Protein 4GEI (pdb70)

InterPro domains:
  IPR011021 Arrestin-like, N-terminal [PF00339] (10-152)
  IPR011022 Arrestin-like, C-terminal domain [PF02752] (175-298)
  IPR011022 Arrestin-like, C-terminal domain [SM01017] (174-301)
  IPR014752 Arrestin-like, C-terminal domain superfamily [G3DSA:2.60.40.640] (1-149)
  IPR014752 Arrestin-like, C-terminal domain superfamily [G3DSA:2.60.40.640] (154-298)
  IPR014756 Immunoglobulin E-set [SSF81296] (3-161)
  IPR014756 Immunoglobulin E-set [SSF81296] (159-336)
  IPR050357 Arrestin domain-containing protein [PTHR11188] (6-382)

Radius of gyration: 18.56 Å; Cα contacts (8 Å, |Δi|>4): 412; chains: 1; bounding box: 61×42×33 Å

Nearest PDB structures (foldseek):
  4gei-assembly1_A  TM=1.007E+00  e=2.052E-26  Homo sapiens
  4gej-assembly9_I  TM=8.903E-01  e=3.544E-22  Homo sapiens
  4ll1-assembly1_A  TM=9.194E-01  e=1.571E-20  Homo sapiens
  4ll4-assembly1_A  TM=9.169E-01  e=1.313E-19  Homo sapiens
  4ll1-assembly1_C  TM=8.891E-01  e=5.560E-20  Homo sapiens

Secondary structure (DSSP, 8-state):
--SEEEEEESSTT-EEETT-EEEEEEEEE-SS-EEE-EEEEEEEEEEEEEEEETTEEEEEEEEEEEEEEEE--SSS--STT--EEE-TT--EEEEEEEEPPSB--STT--SSEEEEEEEEEEEEE-TTSPPEEEEEE-EEE-B-

Solvent-accessible surface area: 8680 Å² total; per-residue (Å²): 199,25,132,33,8,79,1,39,11,87,75,109,175,86,82,6,1,4,19,69,145,0,23,2,74,0,22,0,38,5,71,126,102,20,135,4,109,21,1,82,3,24,0,6,0,38,0,96,6,51,59,84,102,75,120,111,123,12,72,86,95,29,100,53,10,136,55,115,59,70,8,117,21,135,132,52,94,93,39,177,116,95,46,17,49,0,119,62,84,68,133,23,69,7,130,10,18,10,117,3,45,142,20,72,0,4,54,65,49,173,55,155,122,52,46,56,66,5,27,0,43,0,36,2,18,43,40,119,89,116,66,24,80,23,100,79,91,13,101,13,61,19,85,156

B-factor: mean 25.77, std 15.96, range [6.24, 100.0]

CATH classification: 2.60.40.640

Organism: Homo sapiens (NCBI:txid9606)

Structure (mmCIF, N/CA/C/O backbone):
data_4GEI
#
_entry.id   4GEI
#
_cell.length_a   98.250
_cell.length_b   76.280
_cell.length_c   31.030
_cell.angle_alpha   90.00
_cell.angle_beta   92.65
_cell.angle_gamma   90.00
#
_symmetry.space_group_name_H-M   'C 1 2 1'
#
loop_
_entity.id
_entity.type
_entity.pdbx_description
1 polymer 'Thioredoxin-interacting protein'
2 water water
#
loop_
_atom_site.group_PDB
_atom_site.id
_atom_site.type_symbol
_atom_site.label_atom_id
_atom_site.label_alt_id
_atom_site.label_comp_id
_atom_site.label_asym_id
_atom_site.label_entity_id
_atom_site.label_seq_id
_atom_site.pdbx_PDB_ins_code
_atom_site.Cartn_x
_atom_site.Cartn_y
_atom_site.Cartn_z
_atom_site.occupancy
_atom_site.B_iso_or_equiv
_atom_site.auth_seq_id
_atom_site.auth_comp_id
_atom_site.auth_asym_id
_atom_site.auth_atom_id
_atom_site.pdbx_PDB_model_num
ATOM 1 N N . LYS A 1 7 ? 21.773 48.807 8.011 1.00 39.51 6 LYS A N 1
ATOM 2 C CA . LYS A 1 7 ? 21.852 47.312 8.240 1.00 50.49 6 LYS A CA 1
ATOM 3 C C . LYS A 1 7 ? 20.487 46.621 8.404 1.00 43.17 6 LYS A C 1
ATOM 4 O O . LYS A 1 7 ? 19.698 47.014 9.256 1.00 35.13 6 LYS A O 1
ATOM 10 N N . ILE A 1 8 ? 20.235 45.562 7.626 1.00 35.91 7 ILE A N 1
ATOM 11 C CA . ILE A 1 8 ? 18.891 44.947 7.541 1.00 32.44 7 ILE A CA 1
ATOM 12 C C . ILE A 1 8 ? 18.448 44.136 8.766 1.00 25.15 7 ILE A C 1
ATOM 13 O O . ILE A 1 8 ? 19.258 43.902 9.651 1.00 31.07 7 ILE A O 1
ATOM 18 N N . LYS A 1 9 ? 17.198 43.661 8.787 1.00 24.42 8 LYS A N 1
ATOM 19 C CA . LYS A 1 9 ? 16.632 42.951 9.936 1.00 28.03 8 LYS A CA 1
ATOM 20 C C . LYS A 1 9 ? 17.363 41.665 10.304 1.00 29.45 8 LYS A C 1
ATOM 21 O O . LYS A 1 9 ? 17.661 41.413 11.463 1.00 30.53 8 LYS A O 1
ATOM 27 N N A SER A 1 10 ? 17.690 40.865 9.293 0.50 22.66 9 SER A N 1
ATOM 28 N N B SER A 1 10 ? 17.570 40.796 9.325 0.50 25.21 9 SER A N 1
ATOM 29 C CA A SER A 1 10 ? 18.423 39.627 9.540 0.50 20.23 9 SER A CA 1
ATOM 30 C CA B SER A 1 10 ? 18.481 39.691 9.545 0.50 23.01 9 SER A CA 1
ATOM 31 C C A SER A 1 10 ? 19.090 39.117 8.281 0.50 18.61 9 SER A C 1
ATOM 32 C C B SER A 1 10 ? 19.176 39.302 8.263 0.50 20.29 9 SER A C 1
ATOM 33 O O A SER A 1 10 ? 18.457 39.055 7.232 0.50 16.94 9 SER A O 1
ATOM 34 O O B SER A 1 10 ? 18.674 39.541 7.180 0.50 19.36 9 SER A O 1
ATOM 39 N N . PHE A 1 11 ? 20.369 38.742 8.413 1.00 20.84 10 PHE A N 1
ATOM 40 C CA . PHE A 1 11 ? 21.184 38.326 7.253 1.00 20.32 10 PHE A CA 1
ATOM 41 C C . PHE A 1 11 ? 22.139 37.277 7.831 1.00 17.30 10 PHE A C 1
ATOM 42 O O . PHE A 1 11 ? 23.034 37.633 8.601 1.00 20.96 10 PHE A O 1
ATOM 50 N N . GLU A 1 12 ? 21.894 36.015 7.487 1.00 17.14 11 GLU A N 1
ATOM 51 C CA A GLU A 1 12 ? 22.610 34.906 8.101 0.50 19.40 11 GLU A CA 1
ATOM 52 C CA B GLU A 1 12 ? 22.593 34.885 8.117 0.50 19.52 11 GLU A CA 1
ATOM 53 C C . GLU A 1 12 ? 22.937 33.763 7.134 1.00 17.28 11 GLU A C 1
ATOM 54 O O . GLU A 1 12 ? 22.119 33.393 6.259 1.00 17.36 11 GLU A O 1
ATOM 65 N N . VAL A 1 13 ? 24.156 33.203 7.318 1.00 16.49 12 VAL A N 1
ATOM 66 C CA . VAL A 1 13 ? 24.503 31.928 6.694 1.00 15.73 12 VAL A CA 1
ATOM 67 C C . VAL A 1 13 ? 23.983 30.810 7.581 1.00 16.49 12 VAL A C 1
ATOM 68 O O . VAL A 1 13 ? 24.276 30.805 8.799 1.00 20.47 12 VAL A O 1
ATOM 72 N N . VAL A 1 14 ? 23.217 29.909 6.989 1.00 16.19 13 VAL A N 1
ATOM 73 C CA . VAL A 1 14 ? 22.657 28.806 7.745 1.00 18.23 13 VAL A CA 1
ATOM 74 C C . VAL A 1 14 ? 22.996 27.500 7.036 1.00 21.23 13 VAL A C 1
ATOM 75 O O . VAL A 1 14 ? 22.510 27.246 5.930 1.00 19.02 13 VAL A O 1
ATOM 79 N N . PHE A 1 15 ? 23.867 26.674 7.646 1.00 17.52 14 PHE A N 1
ATOM 80 C CA . PHE A 1 15 ? 24.200 25.381 7.010 1.00 17.57 14 PHE A CA 1
ATOM 81 C C . PHE A 1 15 ? 23.082 24.340 7.137 1.00 17.04 14 PHE A C 1
ATOM 82 O O . PHE A 1 15 ? 22.375 24.358 8.184 1.00 21.91 14 PHE A O 1
ATOM 90 N N . ASN A 1 16 ? 22.916 23.483 6.144 1.00 19.20 15 ASN A N 1
ATOM 91 C CA . ASN A 1 16 ? 21.804 22.476 6.188 1.00 19.84 15 ASN A CA 1
ATOM 92 C C . ASN A 1 16 ? 21.965 21.551 7.397 1.00 26.56 15 ASN A C 1
ATOM 93 O O . ASN A 1 16 ? 20.955 21.099 7.969 1.00 30.60 15 ASN A O 1
ATOM 98 N N . ASP A 1 17 ? 23.214 21.262 7.768 1.00 24.44 16 ASP A N 1
ATOM 99 C CA . ASP A 1 17 ? 23.537 20.532 9.001 1.00 27.12 16 ASP A CA 1
ATOM 100 C C . ASP A 1 17 ? 24.524 21.314 9.840 1.00 29.08 16 ASP A C 1
ATOM 101 O O . ASP A 1 17 ? 25.734 21.247 9.618 1.00 31.85 16 ASP A O 1
ATOM 106 N N . PRO A 1 18 ? 24.027 22.047 10.837 1.00 32.33 17 PRO A N 1
ATOM 107 C CA . PRO A 1 18 ? 24.834 23.045 11.551 1.00 32.11 17 PRO A CA 1
ATOM 108 C C . PRO A 1 18 ? 26.070 22.576 12.341 1.00 33.09 17 PRO A C 1
ATOM 109 O O . PRO A 1 18 ? 26.979 23.382 12.546 1.00 46.22 17 PRO A O 1
ATOM 113 N N . GLU A 1 19 ? 26.125 21.331 12.803 1.00 33.17 18 GLU A N 1
ATOM 114 C CA A GLU A 1 19 ? 27.259 20.857 13.617 0.50 35.76 18 GLU A CA 1
ATOM 115 C CA B GLU A 1 19 ? 27.304 20.919 13.579 0.50 34.98 18 GLU A CA 1
ATOM 116 C C . GLU A 1 19 ? 28.133 19.848 12.857 1.00 37.26 18 GLU A C 1
ATOM 117 O O . GLU A 1 19 ? 28.733 18.957 13.466 1.00 46.95 18 GLU A O 1
ATOM 128 N N . LYS A 1 20 ? 28.186 19.974 11.538 1.00 26.41 19 LYS A N 1
ATOM 129 C CA A LYS A 1 20 ? 28.851 18.987 10.685 0.50 23.99 19 LYS A CA 1
ATOM 130 C CA B LYS A 1 20 ? 28.855 18.973 10.710 0.50 24.41 19 LYS A CA 1
ATOM 131 C C . LYS A 1 20 ? 30.351 19.295 10.654 1.00 19.37 19 LYS A C 1
ATOM 132 O O . LYS A 1 20 ? 30.767 20.455 10.752 1.00 21.77 19 LYS A O 1
ATOM 143 N N . VAL A 1 21 ? 31.162 18.250 10.527 1.00 17.59 20 VAL A N 1
ATOM 144 C CA . VAL A 1 21 ? 32.587 18.431 10.136 1.00 14.53 20 VAL A CA 1
ATOM 145 C C . VAL A 1 21 ? 32.695 17.828 8.724 1.00 17.29 20 VAL A C 1
ATOM 146 O O . VAL A 1 21 ? 32.351 16.665 8.488 1.00 19.91 20 VAL A O 1
ATOM 150 N N . TYR A 1 22 ? 33.081 18.677 7.758 1.00 13.47 21 TYR A N 1
ATOM 151 C CA . TYR A 1 22 ? 33.065 18.270 6.324 1.00 12.75 21 TYR A CA 1
ATOM 152 C C . TYR A 1 22 ? 34.442 17.793 5.892 1.00 12.45 21 TYR A C 1
ATOM 153 O O . TYR A 1 22 ? 35.461 18.376 6.260 1.00 13.85 21 TYR A O 1
ATOM 162 N N . GLY A 1 23 ? 34.490 16.674 5.182 1.00 13.20 22 GLY A N 1
ATOM 163 C CA . GLY A 1 23 ? 35.791 16.188 4.749 1.00 13.13 22 GLY A CA 1
ATOM 164 C C . GLY A 1 23 ? 36.177 16.574 3.346 1.00 13.32 22 GLY A C 1
ATOM 165 O O . GLY A 1 23 ? 35.381 17.093 2.550 1.00 13.15 22 GLY A O 1
ATOM 166 N N . SER A 1 24 ? 37.440 16.295 3.054 1.00 11.80 23 SER A N 1
ATOM 167 C CA . SER A 1 24 ? 37.902 16.486 1.681 1.00 12.51 23 SER A CA 1
ATOM 168 C C . SER A 1 24 ? 36.922 15.918 0.690 1.00 12.18 23 SER A C 1
ATOM 169 O O . SER A 1 24 ? 36.434 14.778 0.853 1.00 13.98 23 SER A O 1
ATOM 172 N N . GLY A 1 25 ? 36.703 16.686 -0.366 1.00 12.14 24 GLY A N 1
ATOM 173 C CA . GLY A 1 25 ? 35.792 16.239 -1.439 1.00 13.36 24 GLY A CA 1
ATOM 174 C C . GLY A 1 25 ? 34.303 16.386 -1.193 1.00 14.26 24 GLY A C 1
ATOM 175 O O . GLY A 1 25 ? 33.513 16.175 -2.136 1.00 18.99 24 GLY A O 1
ATOM 176 N N . GLU A 1 26 ? 33.899 16.680 0.039 1.00 12.79 25 GLU A N 1
ATOM 177 C CA . GLU A 1 26 ? 32.475 16.723 0.377 1.00 11.43 25 GLU A CA 1
ATOM 178 C C . GLU A 1 26 ? 31.799 18.037 0.086 1.00 12.86 25 GLU A C 1
ATOM 179 O O . GLU A 1 26 ? 32.396 19.108 0.044 1.00 13.72 25 GLU A O 1
ATOM 185 N N . ARG A 1 27 ? 30.483 17.935 -0.128 1.00 13.06 26 ARG A N 1
ATOM 186 C CA A ARG A 1 27 ? 29.631 19.095 -0.404 0.50 13.15 26 ARG A CA 1
ATOM 187 C CA B ARG A 1 27 ? 29.674 19.116 -0.411 0.50 13.46 26 ARG A CA 1
ATOM 188 C C . ARG A 1 27 ? 29.291 19.812 0.889 1.00 13.87 26 ARG A C 1
ATOM 189 O O . ARG A 1 27 ? 28.853 19.186 1.874 1.00 15.12 26 ARG A O 1
ATOM 204 N N . VAL A 1 28 ? 29.461 21.145 0.882 1.00 11.93 27 VAL A N 1
ATOM 205 C CA . VAL A 1 28 ? 29.011 22.029 1.960 1.00 12.89 27 VAL A CA 1
ATOM 206 C C . VAL A 1 28 ? 27.846 22.835 1.413 1.00 13.82 27 VAL A C 1
ATOM 207 O O . VAL A 1 28 ? 28.019 23.573 0.436 1.00 13.73 27 VAL A O 1
ATOM 211 N N . ALA A 1 29 ? 26.665 22.688 2.029 1.00 14.20 28 ALA A N 1
ATOM 212 C CA . ALA A 1 29 ? 25.455 23.310 1.475 1.00 14.94 28 ALA A CA 1
ATOM 213 C C . ALA A 1 29 ? 24.666 23.976 2.582 1.00 12.77 28 ALA A C 1
ATOM 214 O O . ALA A 1 29 ? 24.703 23.608 3.752 1.00 14.82 28 ALA A O 1
ATOM 216 N N . GLY A 1 30 ? 23.948 25.030 2.176 1.00 13.32 29 GLY A N 1
ATOM 217 C CA . GLY A 1 30 ? 23.126 25.740 3.151 1.00 17.78 29 GLY A CA 1
ATOM 218 C C . GLY A 1 30 ? 22.328 26.811 2.439 1.00 17.43 29 GLY A C 1
ATOM 219 O O . GLY A 1 30 ? 22.096 26.740 1.253 1.00 16.77 29 GLY A O 1
ATOM 220 N N . ARG A 1 31 ? 21.891 27.777 3.231 1.00 16.98 30 ARG A N 1
ATOM 221 C CA . ARG A 1 31 ? 21.095 28.912 2.717 1.00 16.20 30 ARG A CA 1
ATOM 222 C C . ARG A 1 31 ? 21.655 30.185 3.271 1.00 15.09 30 ARG A C 1
ATOM 223 O O . ARG A 1 31 ? 22.148 30.242 4.423 1.00 16.73 30 ARG A O 1
ATOM 231 N N . VAL A 1 32 ? 21.583 31.254 2.475 1.00 15.30 31 VAL A N 1
ATOM 232 C CA . VAL A 1 32 ? 21.732 32.589 3.047 1.00 15.35 31 VAL A CA 1
ATOM 233 C C . VAL A 1 32 ? 20.306 33.140 3.201 1.00 16.42 31 VAL A C 1
ATOM 234 O O . VAL A 1 32 ? 19.561 33.156 2.242 1.00 18.56 31 VAL A O 1
ATOM 238 N N . ILE A 1 33 ? 19.949 33.468 4.445 1.00 16.59 32 ILE A N 1
ATOM 239 C CA . ILE A 1 33 ? 18.553 33.825 4.783 1.00 18.21 32 ILE A CA 1
ATOM 240 C C . ILE A 1 33 ? 18.504 35.319 5.085 1.00 16.25 32 ILE A C 1
ATOM 241 O O . ILE A 1 33 ? 19.287 35.874 5.878 1.00 18.78 32 ILE A O 1
ATOM 246 N N . VAL A 1 34 ? 17.570 35.986 4.411 1.00 21.12 33 VAL A N 1
ATOM 247 C CA . VAL A 1 34 ? 17.505 37.452 4.512 1.00 19.41 33 VAL A CA 1
ATOM 248 C C . VAL A 1 34 ? 16.076 37.842 4.909 1.00 19.95 33 VAL A C 1
ATOM 249 O O . VAL A 1 34 ? 15.113 37.306 4.373 1.00 21.85 33 VAL A O 1
ATOM 253 N N . GLU A 1 35 ? 15.990 38.739 5.877 1.00 21.09 34 GLU A N 1
ATOM 254 C CA A GLU A 1 35 ? 14.701 39.309 6.309 0.50 21.58 34 GLU A CA 1
ATOM 255 C CA B GLU A 1 35 ? 14.691 39.314 6.247 0.50 22.15 34 GLU A CA 1
ATOM 256 C C . GLU A 1 35 ? 14.853 40.813 6.406 1.00 19.60 34 GLU A C 1
ATOM 257 O O . GLU A 1 35 ? 15.880 41.291 6.813 1.00 20.94 34 GLU A O 1
ATOM 268 N N . VAL A 1 36 ? 13.800 41.548 6.053 1.00 19.55 35 VAL A N 1
ATOM 269 C CA . VAL A 1 36 ? 13.867 43.013 6.102 1.00 17.85 35 VAL A CA 1
ATOM 270 C C . VAL A 1 36 ? 12.680 43.536 6.907 1.00 19.57 35 VAL A C 1
ATOM 271 O O . VAL A 1 36 ? 11.665 42.875 7.025 1.00 22.57 35 VAL A O 1
ATOM 275 N N . SER A 1 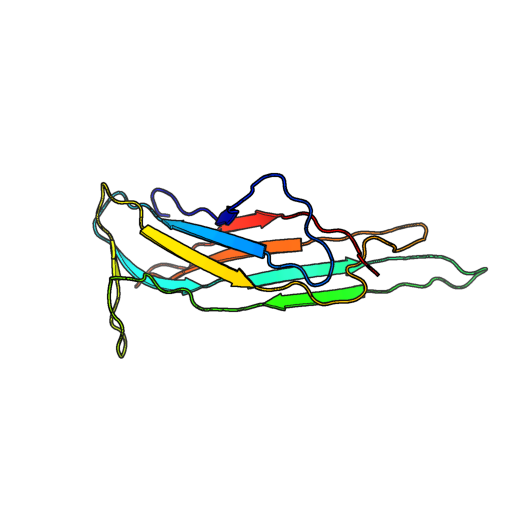37 ? 12.844 44.739 7.423 1.00 22.92 36 SER A N 1
ATOM 276 C CA . SER A 1 37 ? 11.759 45.387 8.161 1.00 25.18 36 SER A CA 1
ATOM 277 C C . SER A 1 37 ? 11.029 46.476 7.366 1.00 27.59 36 SER A C 1
ATOM 278 O O . SER A 1 37 ? 10.030 46.992 7.855 1.00 27.91 36 SER A O 1
ATOM 281 N N . GLU A 1 38 ? 11.516 46.804 6.167 1.00 22.56 37 GLU A N 1
ATOM 282 C CA . GLU A 1 38 ? 10.846 47.746 5.274 1.00 22.35 37 GLU A CA 1
ATOM 283 C C . GLU A 1 38 ? 11.105 47.232 3.891 1.00 25.20 37 GLU A C 1
ATOM 284 O O . GLU A 1 38 ? 12.024 46.437 3.685 1.00 23.52 37 GLU A O 1
ATOM 290 N N . VAL A 1 39 ? 10.304 47.667 2.936 1.00 21.71 38 VAL A N 1
ATOM 291 C CA . VAL A 1 39 ? 10.479 47.297 1.529 1.00 20.67 38 VAL A CA 1
ATOM 292 C C . VAL A 1 39 ? 11.847 47.743 1.011 1.00 22.06 38 VAL A C 1
ATOM 293 O O . VAL A 1 39 ? 12.232 48.893 1.177 1.00 22.34 38 VAL A O 1
ATOM 297 N N . THR A 1 40 ? 12.603 46.813 0.412 1.00 20.14 39 THR A N 1
ATOM 298 C CA . THR A 1 40 ? 13.997 47.042 0.117 1.00 21.59 39 THR A CA 1
ATOM 299 C C . THR A 1 40 ? 14.318 46.360 -1.188 1.00 20.62 39 THR A C 1
ATOM 300 O O . THR A 1 40 ? 13.939 45.184 -1.373 1.00 22.21 39 THR A O 1
ATOM 304 N N . ARG A 1 41 ? 15.012 47.053 -2.090 1.00 19.25 40 ARG A N 1
ATOM 305 C CA . ARG A 1 41 ? 15.476 46.447 -3.338 1.00 19.30 40 ARG A CA 1
ATOM 306 C C . ARG A 1 41 ? 16.876 45.879 -3.068 1.00 18.36 40 ARG A C 1
ATOM 307 O O . ARG A 1 41 ? 17.685 46.513 -2.405 1.00 19.23 40 ARG A O 1
ATOM 315 N N . VAL A 1 42 ? 17.154 44.707 -3.642 1.00 15.66 41 VAL A N 1
ATOM 316 C CA . VAL A 1 42 ? 18.454 44.060 -3.443 1.00 16.16 41 VAL A CA 1
ATOM 317 C C . VAL A 1 42 ? 19.123 43.861 -4.790 1.00 18.04 41 VAL A C 1
ATOM 318 O O . VAL A 1 42 ? 18.546 43.247 -5.672 1.00 18.20 41 VAL A O 1
ATOM 322 N N . LYS A 1 43 ? 20.349 44.368 -4.921 1.00 16.80 42 LYS A N 1
ATOM 323 C CA . LYS A 1 43 ? 21.078 44.185 -6.156 1.00 16.64 42 LYS A CA 1
ATOM 324 C C . LYS A 1 43 ? 21.636 42.767 -6.310 1.00 17.46 42 LYS A C 1
ATOM 325 O O . LYS A 1 43 ? 21.594 42.171 -7.402 1.00 19.35 42 LYS A O 1
ATOM 331 N N . ALA A 1 44 ? 22.187 42.243 -5.217 1.00 17.97 43 ALA A N 1
ATOM 332 C CA . ALA A 1 44 ? 22.775 40.889 -5.296 1.00 18.15 43 ALA A CA 1
ATOM 333 C C . ALA A 1 44 ? 22.970 40.368 -3.891 1.00 15.16 43 ALA A C 1
ATOM 334 O O . ALA A 1 44 ? 23.210 41.121 -2.961 1.00 16.27 43 ALA A O 1
ATOM 336 N N . VAL A 1 45 ? 22.962 39.022 -3.803 1.00 15.39 44 VAL A N 1
ATOM 337 C CA . VAL A 1 45 ? 23.574 38.336 -2.651 1.00 14.72 44 VAL A CA 1
ATOM 338 C C . VAL A 1 45 ? 24.713 37.502 -3.209 1.00 16.86 44 VAL A C 1
ATOM 339 O O . VAL A 1 45 ? 24.505 36.672 -4.112 1.00 16.44 44 VAL A O 1
ATOM 343 N N . ARG A 1 46 ? 25.901 37.736 -2.669 1.00 16.16 45 ARG A N 1
ATOM 344 C CA . ARG A 1 46 ? 27.098 37.002 -3.124 1.00 16.23 45 ARG A CA 1
ATOM 345 C C . ARG A 1 46 ? 27.667 36.169 -1.969 1.00 16.21 45 ARG A C 1
ATOM 346 O O . ARG A 1 46 ? 27.386 36.436 -0.818 1.00 15.51 45 ARG A O 1
ATOM 354 N N A ILE A 1 47 ? 28.520 35.207 -2.333 0.50 14.23 46 ILE A N 1
ATOM 355 N N B ILE A 1 47 ? 28.405 35.113 -2.286 0.50 15.27 46 ILE A N 1
ATOM 356 C CA A ILE A 1 47 ? 29.144 34.255 -1.392 0.50 14.22 46 ILE A CA 1
ATOM 357 C CA B ILE A 1 47 ? 29.196 34.442 -1.253 0.50 14.69 46 ILE A CA 1
ATOM 358 C C A ILE A 1 47 ? 30.638 34.177 -1.663 0.50 13.38 46 ILE A C 1
ATOM 359 C C B ILE A 1 47 ? 30.643 34.280 -1.639 0.50 13.62 46 ILE A C 1
ATOM 360 O O A ILE A 1 47 ? 31.062 34.159 -2.829 0.50 14.62 46 ILE A O 1
ATOM 361 O O B ILE A 1 47 ? 31.03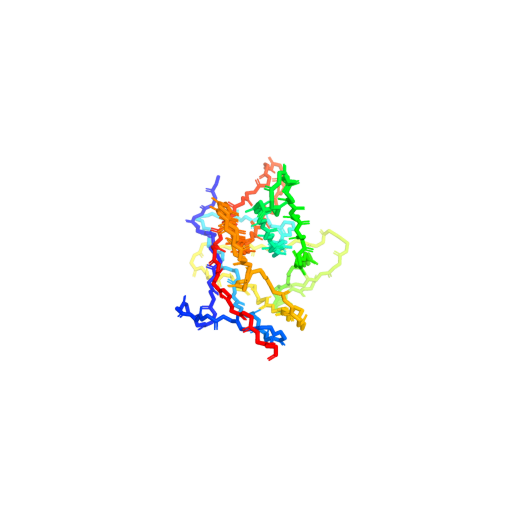3 34.284 -2.822 0.50 14.58 46 ILE A O 1
ATOM 370 N N . LEU A 1 48 ? 31.433 34.149 -0.588 1.00 12.76 47 LEU A N 1
ATOM 371 C CA . LEU A 1 48 ? 32.847 33.776 -0.639 1.00 11.78 47 LEU A CA 1
ATOM 372 C C . LEU A 1 48 ? 32.998 32.688 0.394 1.00 11.78 47 LEU A C 1
ATOM 373 O O . LEU A 1 48 ? 32.786 32.915 1.606 1.00 13.18 47 LEU A O 1
ATOM 378 N N . ALA A 1 49 ? 33.425 31.509 -0.022 1.00 11.25 48 ALA A N 1
ATOM 379 C CA . ALA A 1 49 ? 33.861 30.479 0.930 1.00 9.91 48 ALA A CA 1
ATOM 380 C C . ALA A 1 49 ? 35.343 30.351 0.837 1.00 11.53 48 ALA A C 1
ATOM 381 O O . ALA A 1 49 ? 35.903 30.218 -0.255 1.00 11.92 48 ALA A O 1
ATOM 383 N N . SER A 1 50 ? 36.027 30.428 1.963 1.00 9.88 49 SER A N 1
ATOM 384 C CA . SER A 1 50 ? 37.460 30.498 2.000 1.00 10.00 49 SER A CA 1
ATOM 385 C C . SER A 1 50 ? 38.013 29.478 2.971 1.00 10.00 49 SER A C 1
ATOM 386 O O . SER A 1 50 ? 37.455 29.312 4.055 1.00 11.41 49 SER A O 1
ATOM 389 N N . GLY A 1 51 ? 39.117 28.828 2.645 1.00 9.66 50 GLY A N 1
ATOM 390 C CA . GLY A 1 51 ? 39.832 27.953 3.565 1.00 9.37 50 GLY A CA 1
ATOM 391 C C . GLY A 1 51 ? 41.289 28.147 3.458 1.00 10.72 50 GLY A C 1
ATOM 392 O O . GLY A 1 51 ? 41.871 27.972 2.352 1.00 10.39 50 GLY A O 1
ATOM 393 N N . VAL A 1 52 ? 41.921 28.551 4.544 1.00 9.29 51 VAL A N 1
ATOM 394 C CA . VAL A 1 52 ? 43.353 28.787 4.608 1.00 9.05 51 VAL A CA 1
ATOM 395 C C . VAL A 1 52 ? 43.954 28.065 5.714 1.00 11.03 51 VAL A C 1
ATOM 396 O O . VAL A 1 52 ? 43.430 28.106 6.842 1.00 12.28 51 VAL A O 1
ATOM 400 N N . ALA A 1 53 ? 45.060 27.420 5.485 1.00 10.13 52 ALA A N 1
ATOM 401 C CA . ALA A 1 53 ? 45.814 26.669 6.498 1.00 10.98 52 ALA A CA 1
ATOM 402 C C . ALA A 1 53 ? 47.216 27.147 6.575 1.00 10.83 52 ALA A C 1
ATOM 403 O O . ALA A 1 53 ? 47.872 27.398 5.547 1.00 11.15 52 ALA A O 1
ATOM 405 N N . LYS A 1 54 ? 47.782 27.249 7.766 1.00 11.53 53 LYS A N 1
ATOM 406 C CA . LYS A 1 54 ? 49.186 27.602 7.927 1.00 11.92 53 LYS A CA 1
ATOM 407 C C . LYS A 1 54 ? 49.847 26.675 8.886 1.00 14.10 53 LYS A C 1
ATOM 408 O O . LYS A 1 54 ? 49.219 26.194 9.841 1.00 14.61 53 LYS A O 1
ATOM 4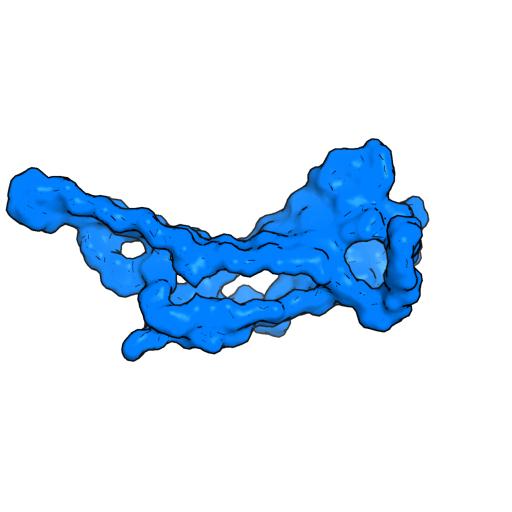14 N N . VAL A 1 55 ? 51.126 26.449 8.724 1.00 11.41 54 VAL A N 1
ATOM 415 C CA . VAL A 1 55 ? 51.880 25.666 9.667 1.00 11.01 54 VAL A CA 1
ATOM 416 C C . VAL A 1 55 ? 53.305 26.210 9.698 1.00 12.35 54 VAL A C 1
ATOM 417 O O . VAL A 1 55 ? 53.848 26.700 8.726 1.00 12.17 54 VAL A O 1
ATOM 421 N N . LEU A 1 56 ? 53.933 26.124 10.890 1.00 14.04 55 LEU A N 1
ATOM 422 C CA A LEU A 1 56 ? 55.350 26.447 11.034 0.50 13.18 55 LEU A CA 1
ATOM 423 C CA B LEU A 1 56 ? 55.350 26.497 11.118 0.50 14.10 55 LEU A CA 1
ATOM 424 C C . LEU A 1 56 ? 55.974 25.301 11.826 1.00 15.28 55 LEU A C 1
ATOM 425 O O . LEU A 1 56 ? 55.395 24.786 12.824 1.00 15.61 55 LEU A O 1
ATOM 434 N N . TRP A 1 57 ? 57.135 24.839 11.369 1.00 16.38 56 TRP A N 1
ATOM 435 C CA . TRP A 1 57 ? 57.823 23.787 12.073 1.00 16.22 56 TRP A CA 1
ATOM 436 C C . TRP A 1 57 ? 59.319 23.967 11.940 1.00 18.26 56 TRP A C 1
ATOM 437 O O . TRP A 1 57 ? 59.812 24.688 11.080 1.00 15.97 56 TRP A O 1
ATOM 448 N N A MET A 1 58 ? 60.055 23.322 12.837 0.70 18.66 57 MET A N 1
ATOM 449 N N B MET A 1 58 ? 60.062 23.308 12.824 0.30 19.01 57 MET A N 1
ATOM 450 C CA A MET A 1 58 ? 61.518 23.310 12.750 0.70 18.81 57 MET A CA 1
ATOM 451 C CA B MET A 1 58 ? 61.524 23.357 12.781 0.30 19.83 57 MET A CA 1
ATOM 452 C C A MET A 1 58 ? 62.000 21.970 12.213 0.70 22.47 57 MET A C 1
ATOM 453 C C B MET A 1 58 ? 62.095 22.007 12.338 0.30 20.94 57 MET A C 1
ATOM 454 O O A MET A 1 58 ? 61.448 20.907 12.527 0.70 23.10 57 MET A O 1
ATOM 455 O O B MET A 1 58 ? 61.691 20.961 12.858 0.30 19.40 57 MET A O 1
ATOM 464 N N . GLN A 1 59 ? 63.032 22.026 11.390 1.00 21.19 58 GLN A N 1
ATOM 465 C CA . GLN A 1 59 ? 63.805 20.836 11.044 1.00 27.22 58 GLN A CA 1
ATOM 466 C C . GLN A 1 59 ? 65.245 21.119 11.349 1.00 28.71 58 GLN A C 1
ATOM 467 O O . GLN A 1 59 ? 65.937 21.788 10.575 1.00 28.13 58 GLN A O 1
ATOM 473 N N . GLY A 1 60 ? 65.695 20.600 12.488 1.00 34.13 59 GLY A N 1
ATOM 474 C CA . GLY A 1 60 ? 66.988 21.000 13.014 1.00 33.80 59 GLY A CA 1
ATOM 475 C C . GLY A 1 60 ? 66.987 22.498 13.170 1.00 31.72 59 GLY A C 1
ATOM 476 O O . GLY A 1 60 ? 66.092 23.076 13.788 1.00 32.94 59 GLY A O 1
ATOM 477 N N . SER A 1 61 ? 67.971 23.143 12.551 1.00 27.59 60 SER A N 1
ATOM 478 C CA . SER A 1 61 ? 68.111 24.596 12.662 1.00 27.45 60 SER A CA 1
ATOM 479 C C . SER A 1 61 ? 67.201 25.361 11.668 1.00 19.89 60 SER A C 1
ATOM 480 O O . SER A 1 61 ? 67.115 26.585 11.749 1.00 22.44 60 SER A O 1
ATOM 483 N N . GLN A 1 62 ? 66.536 24.622 10.768 1.00 21.38 61 GLN A N 1
ATOM 484 C CA . GLN A 1 62 ? 65.779 25.248 9.660 1.00 19.70 61 GLN A CA 1
ATOM 485 C C . GLN A 1 62 ? 64.335 25.511 10.100 1.00 16.51 61 GLN A C 1
ATOM 486 O O . GLN A 1 62 ? 63.613 24.611 10.397 1.00 16.23 61 GLN A O 1
ATOM 492 N N . GLN A 1 63 ? 63.960 26.780 10.104 1.00 15.05 62 GLN A N 1
ATOM 493 C CA . GLN A 1 63 ? 62.579 27.201 10.276 1.00 14.39 62 GLN A CA 1
ATOM 494 C C . GLN A 1 63 ? 61.866 26.988 8.938 1.00 15.10 62 GLN A C 1
ATOM 495 O O . GLN A 1 63 ? 62.359 27.488 7.905 1.00 19.10 62 GLN A O 1
ATOM 501 N N . CYS A 1 64 ? 60.748 26.285 8.995 1.00 12.71 63 CYS A N 1
ATOM 502 C CA . CYS A 1 64 ? 59.903 25.963 7.818 1.00 14.41 63 CYS A CA 1
ATOM 503 C C . CYS A 1 64 ? 58.518 26.482 7.991 1.00 14.93 63 CYS A C 1
ATOM 504 O O . CYS A 1 64 ? 58.034 26.599 9.114 1.00 15.82 63 CYS A O 1
ATOM 507 N N . ALA A 1 65 ? 57.869 26.894 6.921 1.00 14.62 64 ALA A N 1
ATOM 508 C CA . ALA A 1 65 ? 56.512 27.395 7.047 1.00 15.70 64 ALA A CA 1
ATOM 509 C C . ALA A 1 65 ? 55.805 27.099 5.794 1.00 14.54 64 ALA A C 1
ATOM 510 O O . ALA A 1 65 ? 56.403 27.111 4.678 1.00 19.28 64 ALA A O 1
ATOM 512 N N . GLN A 1 66 ? 54.527 26.848 5.905 1.00 10.50 65 GLN A N 1
ATOM 513 C CA A GLN A 1 66 ? 53.707 26.769 4.728 0.50 10.82 65 GLN A CA 1
ATOM 514 C CA B GLN A 1 66 ? 53.628 26.594 4.713 0.50 10.91 65 GLN A CA 1
ATOM 515 C C . GLN A 1 66 ? 52.420 27.476 4.894 1.00 11.73 65 GLN A C 1
ATOM 516 O O . GLN A 1 66 ? 51.860 27.513 5.999 1.00 12.48 65 GLN A O 1
ATOM 527 N N . THR A 1 67 ? 51.904 28.110 3.848 1.00 9.63 66 THR A N 1
ATOM 528 C CA . THR A 1 67 ? 50.592 28.731 3.891 1.00 9.60 66 THR A CA 1
ATOM 529 C C . THR A 1 67 ? 49.844 28.325 2.675 1.00 9.61 66 THR A C 1
ATOM 530 O O . THR A 1 67 ? 50.372 28.516 1.558 1.00 10.32 66 THR A O 1
ATOM 534 N N . SER A 1 68 ? 48.711 27.660 2.816 1.00 9.18 67 SER A N 1
ATOM 535 C CA . SER A 1 68 ? 47.882 27.158 1.702 1.00 8.71 67 SER A CA 1
ATOM 536 C C . SER A 1 68 ? 46.536 27.741 1.713 1.00 10.25 67 SER A C 1
ATOM 537 O O . SER A 1 68 ? 45.815 27.583 2.707 1.00 11.04 67 SER A O 1
ATOM 540 N N . GLU A 1 69 ? 46.096 28.312 0.614 1.00 8.79 68 GLU A N 1
ATOM 541 C CA . GLU A 1 69 ? 44.703 28.701 0.402 1.00 9.97 68 GLU A CA 1
ATOM 542 C C . GLU A 1 69 ? 44.115 27.533 -0.361 1.00 11.71 68 GLU A C 1
ATOM 543 O O . GLU A 1 69 ? 44.355 27.411 -1.579 1.00 11.18 68 GLU A O 1
ATOM 549 N N . TYR A 1 70 ? 43.455 26.594 0.298 1.00 11.00 69 TYR A N 1
ATOM 550 C CA . TYR A 1 70 ? 42.959 25.379 -0.329 1.00 10.12 69 TYR A CA 1
ATOM 551 C C . TYR A 1 70 ? 41.602 25.569 -0.937 1.00 12.34 69 TYR A C 1
ATOM 552 O O . TYR A 1 70 ? 41.206 24.760 -1.786 1.00 12.46 69 TYR A O 1
ATOM 561 N N . LEU A 1 71 ? 40.828 26.544 -0.446 1.00 10.89 70 LEU A N 1
ATOM 562 C CA . LEU A 1 71 ? 39.450 26.736 -0.884 1.00 10.39 70 LEU A CA 1
ATOM 563 C C . LEU A 1 71 ? 39.256 28.189 -1.131 1.00 11.11 70 LEU A C 1
ATOM 564 O O . LEU A 1 71 ? 39.540 29.065 -0.273 1.00 11.88 70 LEU A O 1
ATOM 569 N N . ARG A 1 72 ? 38.782 28.493 -2.367 1.00 12.83 71 ARG A N 1
ATOM 570 C CA . ARG A 1 72 ? 38.314 29.842 -2.623 1.00 13.35 71 ARG A CA 1
ATOM 571 C C . ARG A 1 72 ? 37.132 29.638 -3.564 1.00 18.35 71 ARG A C 1
ATOM 572 O O . ARG A 1 72 ? 37.320 29.175 -4.715 1.00 24.16 71 ARG A O 1
ATOM 580 N N . TYR A 1 73 ? 35.924 29.834 -3.087 1.00 14.06 72 TYR A N 1
ATOM 581 C CA . TYR A 1 73 ? 34.734 29.643 -3.928 1.00 13.72 72 TYR A CA 1
ATOM 582 C C . TYR A 1 73 ? 33.980 31.001 -3.919 1.00 14.50 72 TYR A C 1
ATOM 583 O O . TYR A 1 73 ? 33.687 31.549 -2.846 1.00 13.16 72 TYR A O 1
ATOM 592 N N . GLU A 1 74 ? 33.632 31.509 -5.086 1.00 15.20 73 GLU A N 1
ATOM 593 C CA . GLU A 1 74 ? 32.874 32.777 -5.131 1.00 16.21 73 GLU A CA 1
ATOM 594 C C . GLU A 1 74 ? 31.715 32.614 -6.064 1.00 17.99 73 GLU A C 1
ATOM 595 O O . GLU A 1 74 ? 31.857 31.995 -7.145 1.00 19.08 73 GLU A O 1
ATOM 601 N N . ASP A 1 75 ? 30.551 33.110 -5.672 1.00 15.67 74 ASP A N 1
ATOM 602 C CA A ASP A 1 75 ? 29.341 32.905 -6.494 0.50 18.57 74 ASP A CA 1
ATOM 603 C CA B ASP A 1 75 ? 29.412 33.006 -6.568 0.50 17.00 74 ASP A CA 1
ATOM 604 C C . ASP A 1 75 ? 28.391 34.067 -6.219 1.00 19.91 74 ASP A C 1
ATOM 605 O O . ASP A 1 75 ? 28.489 34.759 -5.170 1.00 18.15 74 ASP A O 1
ATOM 614 N N . THR A 1 76 ? 27.450 34.239 -7.133 1.00 16.88 75 THR A N 1
ATOM 615 C CA . THR A 1 76 ? 26.303 35.098 -6.885 1.00 16.31 75 THR A CA 1
ATOM 616 C C . THR A 1 76 ? 25.104 34.160 -6.790 1.00 17.71 75 THR A C 1
ATOM 617 O O . THR A 1 76 ? 24.851 33.358 -7.702 1.00 20.66 75 THR A O 1
ATOM 621 N N . LEU A 1 77 ? 24.377 34.253 -5.673 1.00 14.98 76 LEU A N 1
ATOM 622 C CA . LEU A 1 77 ? 23.253 33.360 -5.409 1.00 14.45 76 LEU A CA 1
ATOM 623 C C . LEU A 1 77 ? 21.951 33.929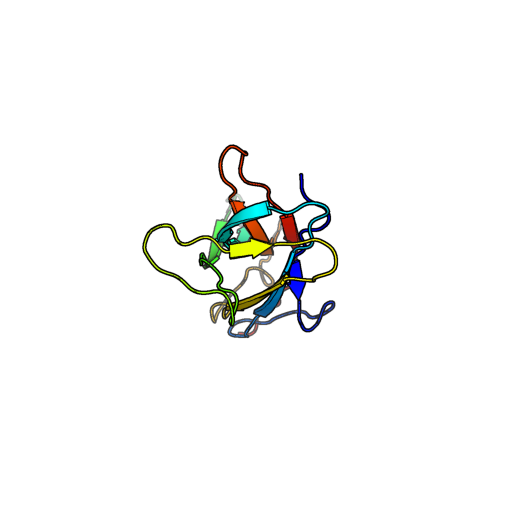 -5.974 1.00 17.03 76 LEU A C 1
ATOM 624 O O . LEU A 1 77 ? 21.823 35.148 -6.174 1.00 20.66 76 LEU A O 1
ATOM 629 N N . LEU A 1 78 ? 21.013 33.035 -6.237 1.00 18.49 77 LEU A N 1
ATOM 630 C CA . LEU A 1 78 ? 19.730 33.463 -6.835 1.00 20.16 77 LEU A CA 1
ATOM 631 C C . LEU A 1 78 ? 18.597 32.926 -6.020 1.00 22.89 77 LEU A C 1
ATOM 632 O O . LEU A 1 78 ? 18.680 31.860 -5.431 1.00 25.79 77 LEU A O 1
ATOM 637 N N . LEU A 1 79 ? 17.507 33.684 -5.933 1.00 21.28 78 LEU A N 1
ATOM 638 C CA . LEU A 1 79 ? 16.271 33.132 -5.403 1.00 30.08 78 LEU A CA 1
ATOM 639 C C . LEU A 1 79 ? 15.645 32.331 -6.530 1.00 37.18 78 LEU A C 1
ATOM 640 O O . LEU A 1 79 ? 15.829 32.660 -7.701 1.00 40.76 78 LEU A O 1
ATOM 645 N N . GLU A 1 80 ? 14.902 31.289 -6.202 1.00 39.05 79 GLU A N 1
ATOM 646 C CA . GLU A 1 80 ? 14.341 30.471 -7.272 1.00 52.48 79 GLU A CA 1
ATOM 647 C C . GLU A 1 80 ? 13.198 31.186 -7.992 1.00 53.89 79 GLU A C 1
ATOM 648 O O . GLU A 1 80 ? 12.931 30.914 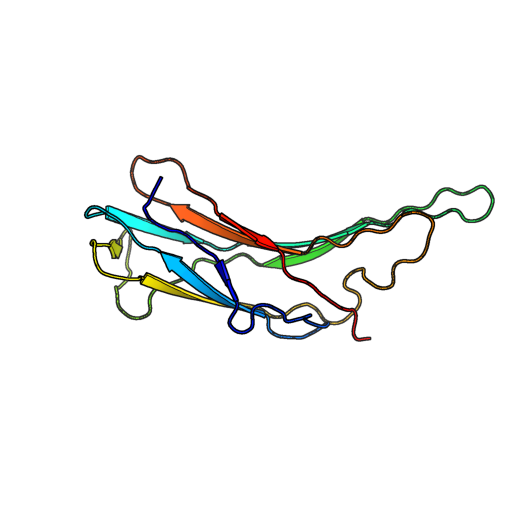-9.161 1.00 63.39 79 GLU A O 1
ATOM 654 N N A ASP A 1 81 ? 12.552 32.111 -7.282 0.50 53.95 80 ASP A N 1
ATOM 655 N N B ASP A 1 81 ? 12.545 32.117 -7.305 0.50 56.66 80 ASP A N 1
ATOM 656 C CA A ASP A 1 81 ? 11.299 32.727 -7.725 0.50 65.49 80 ASP A CA 1
ATOM 657 C CA B ASP A 1 81 ? 11.702 33.100 -7.981 0.50 70.85 80 ASP A CA 1
ATOM 658 C C A ASP A 1 81 ? 11.514 34.049 -8.478 0.50 65.25 80 ASP A C 1
ATOM 659 C C B ASP A 1 81 ? 12.475 33.788 -9.108 0.50 68.50 80 ASP A C 1
ATOM 660 O O A ASP A 1 81 ? 11.304 34.123 -9.695 0.50 64.23 80 ASP A O 1
ATOM 661 O O B ASP A 1 81 ? 12.859 33.159 -10.096 0.50 65.45 80 ASP A O 1
ATOM 670 N N A GLN A 1 82 ? 11.926 35.088 -7.751 0.50 53.92 81 GLN A N 1
ATOM 671 N N B GLN A 1 82 ? 12.688 35.088 -8.945 0.50 65.79 81 GLN A N 1
ATOM 672 C CA A GLN A 1 82 ? 12.104 36.418 -8.340 0.50 59.92 81 GLN A CA 1
ATOM 673 C CA B GLN A 1 82 ? 13.664 35.831 -9.734 0.50 57.07 81 GLN A CA 1
ATOM 674 C C A GLN A 1 82 ? 13.219 36.458 -9.393 0.50 69.58 81 GLN A C 1
ATOM 675 C C B GLN A 1 82 ? 13.580 35.656 -11.244 0.50 57.22 81 GLN A C 1
ATOM 676 O O A GLN A 1 82 ? 14.284 35.871 -9.197 0.50 68.78 81 GLN A O 1
ATOM 677 O O B GLN A 1 82 ? 14.120 34.698 -11.797 0.50 57.50 81 GLN A O 1
ATOM 688 N N A PRO A 1 83 ? 12.967 37.163 -10.512 0.50 78.45 82 PRO A N 1
ATOM 689 N N B PRO A 1 83 ? 12.901 36.598 -11.916 0.50 71.60 82 PRO A N 1
ATOM 690 C CA A PRO A 1 83 ? 13.606 36.945 -11.816 0.50 78.66 82 PRO A CA 1
ATOM 691 C CA B PRO A 1 83 ? 13.177 36.921 -13.307 0.50 72.38 82 PRO A CA 1
ATOM 692 C C A PRO A 1 83 ? 14.959 37.641 -11.994 0.50 78.54 82 PRO A C 1
ATOM 693 C C B PRO A 1 83 ? 14.280 37.971 -13.409 0.50 75.70 82 PRO A C 1
ATOM 694 O O A PRO A 1 83 ? 15.476 38.246 -11.051 0.50 77.18 82 PRO A O 1
ATOM 695 O O B PRO A 1 83 ? 13.994 39.144 -13.656 0.50 77.81 82 PRO A O 1
ATOM 702 N N . THR A 1 84 ? 15.524 37.546 -13.198 1.00 75.80 83 THR A N 1
ATOM 703 C CA . THR A 1 84 ? 16.711 38.340 -13.563 1.00 89.11 83 THR A CA 1
ATOM 704 C C . THR A 1 84 ? 16.681 38.898 -15.000 1.00 87.92 83 THR A C 1
ATOM 705 O O . THR A 1 84 ? 15.681 38.775 -15.714 1.00 82.04 83 THR A O 1
ATOM 709 N N . GLY A 1 85 ? 17.793 39.502 -15.413 1.00 77.37 84 GLY A N 1
ATOM 710 C CA . GLY A 1 85 ? 17.788 40.532 -16.448 1.00 58.69 84 GLY A CA 1
ATOM 711 C C . GLY A 1 85 ? 18.658 41.706 -16.035 1.00 55.92 84 GLY A C 1
ATOM 712 O O . GLY A 1 85 ? 18.968 41.874 -14.847 1.00 46.85 84 GLY A O 1
ATOM 713 N N . GLU A 1 86 ? 19.054 42.524 -17.009 1.00 51.39 85 GLU A N 1
ATOM 714 C CA . GLU A 1 86 ? 19.983 43.625 -16.749 1.00 68.61 85 GLU A CA 1
ATOM 715 C C . GLU A 1 86 ? 19.448 44.560 -15.655 1.00 72.29 85 GLU A C 1
ATOM 716 O O . GLU A 1 86 ? 18.453 45.263 -15.854 1.00 64.14 85 GLU A O 1
ATOM 722 N N . ASN A 1 87 ? 20.116 44.553 -14.502 1.00 79.77 86 ASN A N 1
ATOM 723 C CA . ASN A 1 87 ? 19.663 45.295 -13.321 1.00 81.91 86 ASN A CA 1
ATOM 724 C C . ASN A 1 87 ? 18.174 45.134 -12.989 1.00 82.75 86 ASN A C 1
ATOM 725 O O . ASN A 1 87 ? 17.514 46.093 -12.574 1.00 85.39 86 ASN A O 1
ATOM 730 N N . GLU A 1 88 ? 17.652 43.921 -13.166 1.00 67.48 87 GLU A N 1
ATOM 731 C CA . GLU A 1 88 ? 16.477 43.490 -12.418 1.00 59.48 87 GLU A CA 1
ATOM 732 C C . GLU A 1 88 ? 16.881 43.199 -10.973 1.00 49.73 87 GLU A C 1
ATOM 733 O O . GLU A 1 88 ? 17.846 42.476 -10.716 1.00 56.04 87 GLU A O 1
ATOM 739 N N . MET A 1 89 ? 16.149 43.785 -10.033 1.00 34.65 88 MET A N 1
ATOM 740 C CA . MET A 1 89 ? 16.454 43.594 -8.619 1.00 26.47 88 MET A CA 1
ATOM 741 C C . MET A 1 89 ? 15.286 42.970 -7.911 1.00 26.45 88 MET A C 1
ATOM 742 O O . MET A 1 89 ? 14.140 43.361 -8.135 1.00 27.73 88 MET A O 1
ATOM 747 N N . VAL A 1 90 ? 15.578 42.041 -6.993 1.00 21.45 89 VAL A N 1
ATOM 748 C CA . VAL A 1 90 ? 14.595 41.445 -6.111 1.00 20.48 89 VAL A CA 1
ATOM 749 C C . VAL A 1 90 ? 14.054 42.517 -5.165 1.00 19.98 89 VAL A C 1
ATOM 750 O O . VAL A 1 90 ? 14.809 43.373 -4.680 1.00 19.58 89 VAL A O 1
ATOM 754 N N . ILE A 1 91 ? 12.738 42.510 -4.956 1.00 19.74 90 ILE A N 1
ATOM 755 C CA . ILE A 1 91 ? 12.129 43.323 -3.930 1.00 20.73 90 ILE A CA 1
ATOM 756 C C . ILE A 1 91 ? 11.777 42.506 -2.707 1.00 21.02 90 ILE A C 1
ATOM 757 O O . ILE A 1 91 ? 11.024 41.517 -2.815 1.00 24.29 90 ILE A O 1
ATOM 762 N N . MET A 1 92 ? 12.329 42.889 -1.568 1.00 19.06 91 MET A N 1
ATOM 763 C CA . MET A 1 92 ? 12.077 42.157 -0.329 1.00 19.45 91 MET A CA 1
ATOM 764 C C . MET A 1 92 ? 11.106 42.964 0.521 1.00 20.23 91 MET A C 1
ATOM 765 O O . MET A 1 92 ? 11.203 44.198 0.600 1.00 19.48 91 MET A O 1
ATOM 770 N N . ARG A 1 93 ? 10.154 42.280 1.156 1.00 19.90 92 ARG A N 1
ATOM 771 C CA . ARG A 1 93 ? 9.149 42.965 1.964 1.00 23.46 92 ARG A CA 1
ATOM 772 C C . ARG A 1 93 ? 9.139 42.313 3.339 1.00 23.64 92 ARG A C 1
ATOM 773 O O . ARG A 1 93 ? 9.453 41.099 3.469 1.00 23.67 92 ARG A O 1
ATOM 781 N N . PRO A 1 94 ? 8.737 43.070 4.344 1.00 24.05 93 PRO A N 1
ATOM 782 C CA . PRO A 1 94 ? 8.618 42.564 5.694 1.00 24.13 93 PRO A CA 1
ATOM 783 C C . PRO A 1 94 ? 7.645 41.381 5.759 1.00 24.74 93 PRO A C 1
ATOM 784 O O . PRO A 1 94 ? 6.727 41.250 4.937 1.00 25.18 93 PRO A O 1
ATOM 788 N N . GLY A 1 95 ? 7.893 40.500 6.727 1.00 28.15 94 GLY A N 1
ATOM 789 C CA . GLY A 1 95 ? 7.074 39.311 6.918 1.00 29.37 94 GLY A CA 1
ATOM 790 C C . GLY A 1 95 ? 7.458 38.103 6.070 1.00 35.02 94 GLY A C 1
ATOM 791 O O . GLY A 1 95 ? 6.734 37.106 6.051 1.00 36.16 94 GLY A O 1
ATOM 792 N N . ASN A 1 96 ? 8.594 38.164 5.367 1.00 28.47 95 ASN A N 1
ATOM 793 C CA . ASN A 1 96 ? 8.983 37.053 4.508 1.00 26.41 95 ASN A CA 1
ATOM 794 C C . ASN A 1 96 ? 10.415 36.663 4.841 1.00 23.77 95 ASN A C 1
ATOM 795 O O . ASN A 1 96 ? 11.173 37.501 5.260 1.00 26.30 95 ASN A O 1
ATOM 800 N N . LYS A 1 97 ? 10.773 35.386 4.648 1.00 25.54 96 LYS A N 1
ATOM 801 C CA . LYS A 1 97 ? 12.198 35.004 4.717 1.00 27.00 96 LYS A CA 1
ATOM 802 C C . LYS A 1 97 ? 12.655 34.632 3.337 1.00 27.56 96 LYS A C 1
ATOM 803 O O . LYS A 1 97 ? 12.087 33.744 2.714 1.00 29.95 96 LYS A O 1
ATOM 809 N N . TYR A 1 98 ? 13.704 35.288 2.862 1.00 20.49 97 TYR A N 1
ATOM 810 C CA . TYR A 1 98 ? 14.173 35.071 1.521 1.00 20.20 97 TYR A CA 1
ATOM 811 C C . TYR A 1 98 ? 15.378 34.107 1.630 1.00 21.07 97 TYR A C 1
ATOM 812 O O . TYR A 1 98 ? 16.312 34.400 2.365 1.00 23.66 97 TYR A O 1
ATOM 821 N N . GLU A 1 99 ? 15.282 32.942 0.986 1.00 19.37 98 GLU A N 1
ATOM 822 C CA . GLU A 1 99 ? 16.334 31.921 1.207 1.00 20.43 98 GLU A CA 1
ATOM 823 C C . GLU A 1 99 ? 17.103 31.708 -0.083 1.00 19.57 98 GLU A C 1
ATOM 824 O O . GLU A 1 99 ? 16.555 31.324 -1.125 1.00 24.11 98 GLU A O 1
ATOM 830 N N . TYR A 1 100 ? 18.390 32.030 -0.043 1.00 16.58 99 TYR A N 1
ATOM 831 C CA . TYR A 1 100 ? 19.259 31.849 -1.179 1.00 15.70 99 TYR A CA 1
ATOM 832 C C . TYR A 1 100 ? 20.059 30.554 -0.971 1.00 18.12 99 TYR A C 1
ATOM 833 O O . TYR A 1 100 ? 20.847 30.479 -0.048 1.00 18.88 99 TYR A O 1
ATOM 842 N N . LYS A 1 101 ? 19.857 29.557 -1.796 1.00 16.35 100 LYS A N 1
ATOM 843 C CA . LYS A 1 101 ? 20.573 28.276 -1.567 1.00 16.40 100 LYS A CA 1
ATOM 844 C C . LYS A 1 101 ? 22.015 28.443 -2.031 1.00 17.42 100 LYS A C 1
ATOM 845 O O . LYS A 1 101 ? 22.309 29.095 -3.034 1.00 17.68 100 LYS A O 1
ATOM 851 N N . PHE A 1 102 ? 22.916 27.778 -1.320 1.00 14.63 101 PHE A N 1
ATOM 852 C CA . PHE A 1 102 ? 24.290 27.649 -1.837 1.00 13.82 101 PHE A CA 1
ATOM 853 C C . PHE A 1 102 ? 24.791 26.205 -1.633 1.00 12.98 101 PHE A C 1
ATOM 854 O O . PHE A 1 102 ? 24.359 25.467 -0.740 1.00 14.40 101 PHE A O 1
ATOM 862 N N . GLY A 1 103 ? 25.815 25.890 -2.426 1.00 13.07 102 GLY A N 1
ATOM 863 C CA . GLY A 1 103 ? 26.474 24.593 -2.295 1.00 13.93 102 GLY A CA 1
ATOM 864 C C . GLY A 1 103 ? 27.755 24.590 -3.079 1.00 15.22 102 GLY A C 1
ATOM 865 O O . GLY A 1 103 ? 27.833 25.090 -4.229 1.00 18.20 102 GLY A O 1
ATOM 866 N N . PHE A 1 104 ? 28.802 24.035 -2.477 1.00 13.11 103 PHE A N 1
ATOM 867 C CA . PHE A 1 104 ? 30.084 23.880 -3.167 1.00 12.79 103 PHE A CA 1
ATOM 868 C C . PHE A 1 104 ? 30.787 22.651 -2.603 1.00 14.23 103 PHE A C 1
ATOM 869 O O . PHE A 1 104 ? 30.488 22.233 -1.495 1.00 13.95 103 PHE A O 1
ATOM 877 N N . GLU A 1 105 ? 31.775 22.126 -3.322 1.00 14.27 104 GLU A N 1
ATOM 878 C CA A GLU A 1 105 ? 32.529 20.967 -2.815 0.50 13.29 104 GLU A CA 1
ATOM 879 C CA B GLU A 1 105 ? 32.537 20.938 -2.902 0.50 15.40 104 GLU A CA 1
ATOM 880 C C . GLU A 1 105 ? 33.886 21.422 -2.354 1.00 14.33 104 GLU A C 1
ATOM 881 O O . GLU A 1 105 ? 34.531 22.294 -2.966 1.00 15.16 104 GLU A O 1
ATOM 892 N N . LEU A 1 106 ? 34.316 20.860 -1.218 1.00 11.46 105 LEU A N 1
ATOM 893 C CA . LEU A 1 106 ? 35.672 21.021 -0.787 1.00 11.99 105 LEU A CA 1
ATOM 894 C C . LEU A 1 106 ? 36.580 20.250 -1.753 1.00 12.61 105 LEU A C 1
ATOM 895 O O . LEU A 1 106 ? 36.177 19.214 -2.287 1.00 13.31 105 LEU A O 1
ATOM 900 N N . PRO A 1 107 ? 37.824 20.709 -1.908 1.00 12.67 106 PRO A N 1
ATOM 901 C CA . PRO A 1 107 ? 38.781 19.986 -2.760 1.00 11.24 106 PRO A CA 1
ATOM 902 C C . PRO A 1 107 ? 39.075 18.591 -2.168 1.00 11.28 106 PRO A C 1
ATOM 903 O O . PRO A 1 107 ? 39.031 18.403 -0.928 1.00 11.70 106 PRO A O 1
ATOM 907 N N . GLN A 1 108 ? 39.405 17.631 -3.023 1.00 13.97 107 GLN A N 1
ATOM 908 C CA . GLN A 1 108 ? 40.089 16.424 -2.527 1.00 14.37 107 GLN A CA 1
ATOM 909 C C . GLN A 1 108 ? 41.471 16.781 -2.003 1.00 14.57 107 GLN A C 1
ATOM 910 O O . GLN A 1 108 ? 41.981 17.854 -2.317 1.00 15.48 107 GLN A O 1
ATOM 916 N N . GLY A 1 109 ? 42.031 15.921 -1.200 1.00 14.48 108 GLY A N 1
ATOM 917 C CA . GLY A 1 109 ? 43.400 16.163 -0.753 1.00 14.13 108 GLY A CA 1
ATOM 918 C C . GLY A 1 109 ? 43.421 16.901 0.549 1.00 12.38 108 GLY A C 1
ATOM 919 O O . GLY A 1 109 ? 42.427 16.962 1.299 1.00 13.98 108 GLY A O 1
ATOM 920 N N . PRO A 1 110 ? 44.578 17.390 0.930 1.00 11.25 109 PRO A N 1
ATOM 921 C CA . PRO A 1 110 ? 44.718 18.051 2.234 1.00 11.96 109 PRO A CA 1
ATOM 922 C C . PRO A 1 110 ? 43.906 19.330 2.339 1.00 11.94 109 PRO A C 1
ATOM 923 O O . PRO A 1 110 ? 43.765 20.078 1.384 1.00 13.23 109 PRO A O 1
ATOM 927 N N . LEU A 1 111 ? 43.414 19.583 3.558 1.00 11.04 110 LEU A N 1
ATOM 928 C CA . LEU A 1 111 ? 42.685 20.799 3.890 1.00 11.69 110 LEU A CA 1
ATOM 929 C C . LEU A 1 111 ? 43.424 21.576 4.977 1.00 10.52 110 LEU A C 1
ATOM 930 O O . LEU A 1 111 ? 43.002 22.660 5.379 1.00 11.37 110 LEU A O 1
ATOM 935 N N . GLY A 1 112 ? 44.515 20.997 5.483 1.00 12.03 111 GLY A N 1
ATOM 936 C CA . GLY A 1 112 ? 45.281 21.615 6.573 1.00 12.23 111 GLY A CA 1
ATOM 937 C C . GLY A 1 112 ? 45.195 20.924 7.902 1.00 14.23 111 GLY A C 1
ATOM 938 O O . GLY A 1 112 ? 45.939 21.307 8.830 1.00 14.49 111 GLY A O 1
ATOM 939 N N . THR A 1 113 ? 44.303 19.943 8.039 1.00 13.18 112 THR A N 1
ATOM 940 C CA . THR A 1 113 ? 44.073 19.417 9.403 1.00 12.99 112 THR A CA 1
ATOM 941 C C . THR A 1 113 ? 45.085 18.378 9.856 1.00 16.57 112 THR A C 1
ATOM 942 O O . THR A 1 113 ? 45.064 18.001 11.040 1.00 20.21 112 THR A O 1
ATOM 946 N N . SER A 1 114 ? 45.944 17.938 8.963 1.00 15.78 113 SER A N 1
ATOM 947 C CA . SER A 1 114 ? 47.060 17.016 9.277 1.00 19.47 113 SER A CA 1
ATOM 948 C C . SER A 1 114 ? 48.377 17.753 9.483 1.00 24.55 113 SER A C 1
ATOM 949 O O . SER A 1 114 ? 49.390 17.109 9.690 1.00 26.55 113 SER A O 1
ATOM 952 N N . PHE A 1 115 ? 48.373 19.078 9.407 1.00 22.06 114 PHE A N 1
ATOM 953 C CA . PHE A 1 115 ? 49.646 19.828 9.564 1.00 28.25 114 PHE A CA 1
ATOM 954 C C . PHE A 1 115 ? 50.204 19.531 10.956 1.00 33.51 114 PHE A C 1
ATOM 955 O O . PHE A 1 115 ? 49.432 19.365 11.912 1.00 31.96 114 PHE A O 1
ATOM 963 N N A LYS A 1 116 ? 51.535 19.336 10.944 0.50 24.19 115 LYS A N 1
ATOM 964 N N B LYS A 1 116 ? 51.510 19.615 11.204 0.50 37.70 115 LYS A N 1
ATOM 965 C CA A LYS A 1 116 ? 52.340 18.838 12.044 0.50 21.32 115 LYS A CA 1
ATOM 966 C CA B LYS A 1 116 ? 51.883 19.668 12.639 0.50 36.32 115 LYS A CA 1
ATOM 967 C C A LYS A 1 116 ? 53.458 19.847 12.322 0.50 16.65 115 LYS A C 1
ATOM 968 C C B LYS A 1 116 ? 52.589 20.865 13.313 0.50 29.77 115 LYS A C 1
ATOM 969 O O A LYS A 1 116 ? 54.241 20.208 11.462 0.50 17.45 115 LYS A O 1
ATOM 970 O O B LYS A 1 116 ? 51.949 21.676 13.963 0.50 44.28 115 LYS A O 1
ATOM 981 N N A GLY A 1 117 ? 53.558 20.289 13.540 0.50 20.40 116 GLY A N 1
ATOM 982 N N B GLY A 1 117 ? 53.896 20.979 13.194 0.50 33.68 116 GLY A N 1
ATOM 983 C CA A GLY A 1 117 ? 54.693 21.125 13.841 0.50 16.67 116 GLY A CA 1
ATOM 984 C CA B GLY A 1 117 ? 54.569 22.199 13.666 0.50 20.86 116 GLY A CA 1
ATOM 985 C C A GLY A 1 117 ? 54.391 21.854 15.104 0.50 12.74 116 GLY A C 1
ATOM 986 C C B GLY A 1 117 ? 54.250 22.918 14.989 0.50 22.37 116 GLY A C 1
ATOM 987 O O A GLY A 1 117 ? 53.459 21.494 15.837 0.50 18.80 116 GLY A O 1
ATOM 988 O O B GLY A 1 117 ? 53.342 22.538 15.755 0.50 27.66 116 GLY A O 1
ATOM 989 N N A LYS A 1 118 ? 55.117 22.938 15.317 0.50 10.74 117 LYS A N 1
ATOM 990 N N B LYS A 1 118 ? 55.010 23.986 15.245 0.50 20.36 117 LYS A N 1
ATOM 991 C CA A LYS A 1 118 ? 54.988 23.690 16.530 0.50 10.54 117 LYS A CA 1
ATOM 992 C CA B LYS A 1 118 ? 54.877 24.780 16.472 0.50 20.25 117 LYS A CA 1
ATOM 993 C C A LYS A 1 118 ? 53.844 24.717 16.433 0.50 12.72 117 LYS A C 1
ATOM 994 C C B LYS A 1 118 ? 53.848 25.905 16.361 0.50 18.30 117 LYS A C 1
ATOM 995 O O A LYS A 1 118 ? 53.414 25.272 17.427 0.50 9.99 117 LYS A O 1
ATOM 996 O O B LYS A 1 118 ? 53.559 26.605 17.325 0.50 17.86 117 LYS A O 1
ATOM 1007 N N A TYR A 1 119 ? 53.316 24.949 15.242 0.50 9.36 118 TYR A N 1
ATOM 1008 N N B TYR A 1 119 ? 53.290 26.091 15.176 0.50 12.17 118 TYR A N 1
ATOM 1009 C CA A TYR A 1 119 ? 52.210 25.875 15.050 0.50 8.55 118 TYR A CA 1
ATOM 1010 C CA B TYR A 1 119 ? 52.179 27.017 14.959 0.50 13.11 118 TYR A CA 1
ATOM 1011 C C A TYR A 1 119 ? 51.404 25.328 13.889 0.50 8.51 118 TYR A C 1
ATOM 1012 C C B TYR A 1 119 ? 51.361 26.430 13.844 0.50 15.13 118 TYR A C 1
ATOM 1013 O O A TYR A 1 119 ? 51.970 24.951 12.847 0.50 8.52 118 TYR A O 1
ATOM 1014 O O B TYR A 1 119 ? 51.926 25.954 12.849 0.50 14.28 118 TYR A O 1
ATOM 1031 N N A GLY A 1 120 ? 50.101 25.330 14.036 0.50 6.76 119 GLY A N 1
ATOM 1032 N N B GLY A 1 120 ? 50.050 26.458 14.013 0.50 14.37 119 GLY A N 1
ATOM 1033 C CA A GLY A 1 120 ? 49.183 24.898 12.979 0.50 7.21 119 GLY A CA 1
ATOM 1034 C CA B GLY A 1 120 ? 49.097 25.931 13.024 0.50 13.02 119 GLY A CA 1
ATOM 1035 C C A GLY A 1 120 ? 47.888 25.647 13.087 0.50 6.29 119 GLY A C 1
ATOM 1036 C C B GLY A 1 120 ? 47.858 26.787 13.088 0.50 14.46 119 GLY A C 1
ATOM 1037 O O A GLY A 1 120 ? 47.406 25.894 14.177 0.50 7.05 119 GLY A O 1
ATOM 1038 O O B GLY A 1 120 ? 47.423 27.202 14.169 0.50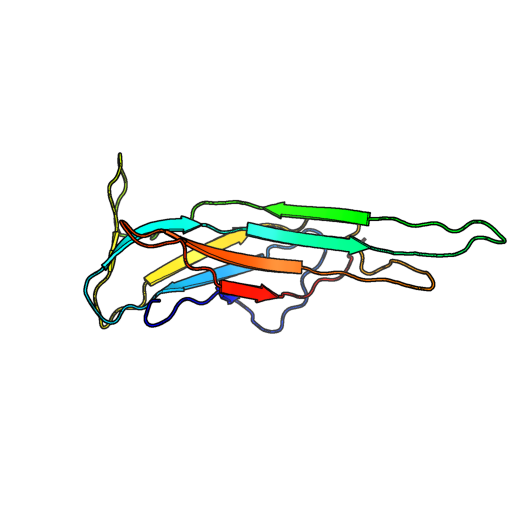 12.42 119 GLY A O 1
ATOM 1039 N N A SER A 1 121 ? 47.271 25.982 11.963 0.50 6.24 120 SER A N 1
ATOM 1040 N N B SER A 1 121 ? 47.262 27.046 11.935 0.50 12.13 120 SER A N 1
ATOM 1041 C CA A SER A 1 121 ? 45.956 26.595 11.933 0.50 7.99 120 SER A CA 1
ATOM 1042 C CA B SER A 1 121 ? 45.958 27.730 11.828 0.50 12.66 120 SER A CA 1
ATOM 1043 C C A SER A 1 121 ? 45.193 26.097 10.693 0.50 7.27 120 SER A C 1
ATOM 1044 C C B SER A 1 121 ? 45.181 27.001 10.724 0.50 10.74 120 SER A C 1
ATOM 1045 O O A SER A 1 121 ? 45.805 25.844 9.629 0.50 9.56 120 SER A O 1
ATOM 1046 O O B SER A 1 121 ? 45.703 26.796 9.632 0.50 8.39 120 SER A O 1
ATOM 1051 N N A VAL A 1 122 ? 43.891 25.850 10.809 0.50 7.17 121 VAL A N 1
ATOM 1052 N N B VAL A 1 122 ? 43.941 26.677 10.956 0.50 10.16 121 VAL A N 1
ATOM 1053 C CA A VAL A 1 122 ? 42.960 25.872 9.639 0.50 9.15 121 VAL A CA 1
ATOM 1054 C CA B VAL A 1 122 ? 43.080 26.187 9.881 0.50 11.25 121 VAL A CA 1
ATOM 1055 C C A VAL A 1 122 ? 41.742 26.754 9.893 0.50 10.26 121 VAL A C 1
ATOM 1056 C C B VAL A 1 122 ? 41.897 27.098 10.028 0.50 11.05 121 VAL A C 1
ATOM 1057 O O A VAL A 1 122 ? 41.123 26.665 10.962 0.50 8.40 121 VAL A O 1
ATOM 1058 O O B VAL A 1 122 ? 41.441 27.396 11.145 0.50 8.14 121 VAL A O 1
ATOM 1065 N N . ASP A 1 123 ? 41.391 27.588 8.925 1.00 10.31 122 ASP A N 1
ATOM 1066 C CA . ASP A 1 123 ? 40.354 28.654 9.039 1.00 9.81 122 ASP A CA 1
ATOM 1067 C C . ASP A 1 123 ? 39.479 28.583 7.807 1.00 9.52 122 ASP A C 1
ATOM 1068 O O . ASP A 1 123 ? 39.858 29.100 6.733 1.00 10.19 122 ASP A O 1
ATOM 1073 N N . TYR A 1 124 ? 38.314 27.973 7.979 1.00 9.62 123 TYR A N 1
ATOM 1074 C CA . TYR A 1 124 ? 37.337 27.821 6.857 1.00 8.55 123 TYR A CA 1
ATOM 1075 C C . TYR A 1 124 ? 36.070 28.533 7.221 1.00 9.64 123 TYR A C 1
ATOM 1076 O O . TYR A 1 124 ? 35.581 28.459 8.386 1.00 10.41 123 TYR A O 1
ATOM 1085 N N . TRP A 1 125 ? 35.511 29.297 6.292 1.00 10.46 124 TRP A N 1
ATOM 1086 C CA . TRP A 1 125 ? 34.266 30.007 6.543 1.00 10.65 124 TRP A CA 1
ATOM 1087 C C . TRP A 1 125 ? 33.557 30.346 5.292 1.00 10.71 124 TRP A C 1
ATOM 1088 O O . TRP A 1 125 ? 34.130 30.300 4.196 1.00 10.94 124 TRP A O 1
ATOM 1099 N N . VAL A 1 126 ? 32.296 30.729 5.449 1.00 11.22 125 VAL A N 1
ATOM 1100 C CA . VAL A 1 126 ? 31.485 31.317 4.378 1.00 11.86 125 VAL A CA 1
ATOM 1101 C C . VAL A 1 126 ? 31.146 32.738 4.777 1.00 12.98 125 VAL A C 1
ATOM 1102 O O . VAL A 1 126 ? 30.640 32.963 5.894 1.00 13.69 125 VAL A O 1
ATOM 1106 N N . LYS A 1 127 ? 31.367 33.668 3.866 1.00 13.19 126 LYS A N 1
ATOM 1107 C CA . LYS A 1 127 ? 30.879 35.039 4.045 1.00 13.73 126 LYS A CA 1
ATOM 1108 C C . LYS A 1 127 ? 29.818 35.264 2.994 1.00 14.76 126 LYS A C 1
ATOM 1109 O O . LYS A 1 127 ? 29.978 34.867 1.842 1.00 15.12 126 LYS A O 1
ATOM 1115 N N . ALA A 1 128 ? 28.746 35.971 3.362 1.00 15.04 127 ALA A N 1
ATOM 1116 C CA . ALA A 1 128 ? 27.740 36.384 2.379 1.00 13.80 127 ALA A CA 1
ATOM 1117 C C . ALA A 1 128 ? 27.750 37.908 2.374 1.00 15.63 127 ALA A C 1
ATOM 1118 O O . ALA A 1 128 ? 28.079 38.579 3.352 1.00 15.76 127 ALA A O 1
ATOM 1120 N N . PHE A 1 129 ? 27.461 38.427 1.208 1.00 14.85 128 PHE A N 1
ATOM 1121 C CA . PHE A 1 129 ? 27.491 39.881 0.952 1.00 15.51 128 PHE A CA 1
ATOM 1122 C C . PHE A 1 129 ? 26.121 40.280 0.388 1.00 18.09 128 PHE A C 1
ATOM 1123 O O . PHE A 1 129 ? 25.608 39.653 -0.524 1.00 15.86 128 PHE A O 1
ATOM 1131 N N . LEU A 1 130 ? 25.520 41.317 0.975 1.00 16.94 129 LEU A N 1
ATOM 1132 C CA . LEU A 1 130 ? 24.212 41.828 0.509 1.00 17.42 129 LEU A CA 1
ATOM 1133 C C . LEU A 1 130 ? 24.471 43.218 -0.111 1.00 17.98 129 LEU A C 1
ATOM 1134 O O . LEU A 1 130 ? 24.899 44.155 0.588 1.00 18.46 129 LEU A O 1
ATOM 1139 N N . ASP A 1 131 ? 24.283 43.311 -1.428 1.00 16.85 130 ASP A N 1
ATOM 1140 C CA . ASP A 1 131 ? 24.486 44.568 -2.162 1.00 16.34 130 ASP A CA 1
ATOM 1141 C C . ASP A 1 131 ? 23.111 45.225 -2.353 1.00 19.06 130 ASP A C 1
ATOM 1142 O O . ASP A 1 131 ? 22.170 44.566 -2.780 1.00 18.02 130 ASP A O 1
ATOM 1147 N N . ARG A 1 132 ? 23.013 46.518 -2.017 1.00 19.44 131 ARG A N 1
ATOM 1148 C CA . ARG A 1 132 ? 21.721 47.251 -2.140 1.00 22.42 131 ARG A CA 1
ATOM 1149 C C . ARG A 1 132 ? 22.010 48.601 -2.713 1.00 23.66 131 ARG A C 1
ATOM 1150 O O . ARG A 1 132 ? 23.015 49.193 -2.368 1.00 25.46 131 ARG A O 1
ATOM 1158 N N . PRO A 1 133 ? 21.070 49.139 -3.505 1.00 21.43 132 PRO A N 1
ATOM 1159 C CA . PRO A 1 133 ? 21.347 50.488 -4.027 1.00 23.64 132 PRO A CA 1
ATOM 1160 C C . PRO A 1 133 ? 21.521 51.527 -2.907 1.00 23.21 132 PRO A C 1
ATOM 1161 O O . PRO A 1 133 ? 20.739 51.566 -1.909 1.00 29.07 132 PRO A O 1
ATOM 1165 N N . SER A 1 134 ? 22.534 52.351 -3.096 1.00 24.76 133 SER A N 1
ATOM 1166 C CA A SER A 1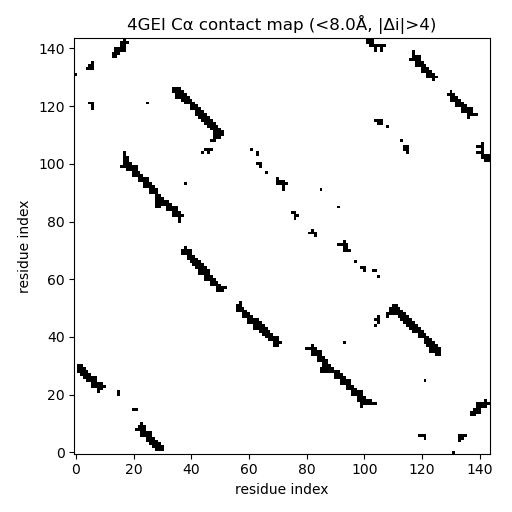 134 ? 22.812 53.500 -2.267 0.50 24.33 133 SER A CA 1
ATOM 1167 C CA B SER A 1 134 ? 22.742 53.510 -2.248 0.50 25.31 133 SER A CA 1
ATOM 1168 C C . SER A 1 134 ? 23.265 53.174 -0.842 1.00 28.08 133 SER A C 1
ATOM 1169 O O . SER A 1 134 ? 23.427 54.066 -0.022 1.00 25.58 133 SER A O 1
ATOM 1174 N N . GLN A 1 135 ? 23.540 51.884 -0.576 1.00 23.52 134 GLN A N 1
ATOM 1175 C CA . GLN A 1 135 ? 24.128 51.439 0.702 1.00 27.39 134 GLN A CA 1
ATOM 1176 C C . GLN A 1 135 ? 25.461 50.719 0.501 1.00 24.26 134 GLN A C 1
ATOM 1177 O O . GLN A 1 135 ? 25.676 50.103 -0.516 1.00 27.79 134 GLN A O 1
ATOM 1183 N N . PRO A 1 136 ? 26.346 50.775 1.503 1.00 26.42 135 PRO A N 1
ATOM 1184 C CA . PRO A 1 136 ? 27.528 49.922 1.394 1.00 25.76 135 PRO A CA 1
ATOM 1185 C C . PRO A 1 136 ? 27.080 48.463 1.524 1.00 22.35 135 PRO A C 1
ATOM 1186 O O . PRO A 1 136 ? 26.030 48.193 2.086 1.00 21.26 135 PRO A O 1
ATOM 1190 N N . THR A 1 137 ? 27.922 47.566 1.015 1.00 22.53 136 THR A N 1
ATOM 1191 C CA . THR A 1 137 ? 27.658 46.128 1.083 1.00 22.05 136 THR A CA 1
ATOM 1192 C C . THR A 1 137 ? 27.632 45.722 2.534 1.00 19.84 136 THR A C 1
ATOM 1193 O O . THR A 1 137 ? 28.437 46.224 3.344 1.00 24.63 136 THR A O 1
ATOM 1197 N N . GLN A 1 138 ? 26.698 44.855 2.905 1.00 18.63 137 GLN A N 1
ATOM 1198 C CA . GLN A 1 138 ? 26.618 44.338 4.246 1.00 17.82 137 GLN A CA 1
ATOM 1199 C C . GLN A 1 138 ? 27.193 42.916 4.190 1.00 18.57 137 GLN A C 1
ATOM 1200 O O . GLN A 1 138 ? 26.923 42.203 3.248 1.00 19.08 137 GLN A O 1
ATOM 1206 N N . GLU A 1 139 ? 27.959 42.538 5.209 1.00 18.61 138 GLU A N 1
ATOM 1207 C CA A GLU A 1 139 ? 28.561 41.207 5.247 0.50 18.48 138 GLU A CA 1
ATOM 1208 C CA B GLU A 1 139 ? 28.599 41.222 5.275 0.50 17.48 138 GLU A CA 1
ATOM 1209 C C . GLU A 1 139 ? 28.091 40.422 6.465 1.00 19.00 138 GLU A C 1
ATOM 1210 O O . GLU A 1 139 ? 27.814 40.985 7.545 1.00 20.31 138 GLU A O 1
ATOM 1221 N N . THR A 1 140 ? 28.011 39.092 6.321 1.00 17.06 139 THR A N 1
ATOM 1222 C CA . THR A 1 140 ? 27.891 38.229 7.472 1.00 16.74 139 THR A CA 1
ATOM 1223 C C . THR A 1 140 ? 28.868 37.091 7.262 1.00 18.25 139 THR A C 1
ATOM 1224 O O . THR A 1 140 ? 29.196 36.785 6.117 1.00 17.23 139 THR A O 1
ATOM 1228 N N . LYS A 1 141 ? 29.331 36.475 8.336 1.00 15.44 140 LYS A N 1
ATOM 1229 C CA . LYS A 1 141 ? 30.424 35.454 8.205 1.00 17.01 140 LYS A CA 1
ATOM 1230 C C . LYS A 1 141 ? 30.093 34.330 9.162 1.00 15.93 140 LYS A C 1
ATOM 1231 O O . LYS A 1 141 ? 29.722 34.563 10.337 1.00 17.68 140 LYS A O 1
ATOM 1237 N N . LYS A 1 142 ? 30.210 33.073 8.724 1.00 14.70 141 LYS A N 1
ATOM 1238 C CA . LYS A 1 142 ? 30.041 31.935 9.582 1.00 13.83 141 LYS A CA 1
ATOM 1239 C C . LYS A 1 142 ? 31.102 30.863 9.318 1.00 16.56 141 LYS A C 1
ATOM 1240 O O . LYS A 1 142 ? 31.329 30.440 8.174 1.00 13.12 141 LYS A O 1
ATOM 1246 N N . ASN A 1 143 ? 31.785 30.441 10.361 1.00 13.16 142 ASN A N 1
ATOM 1247 C CA . ASN A 1 143 ? 32.821 29.435 10.225 1.00 11.92 142 ASN A CA 1
ATOM 1248 C C . ASN A 1 143 ? 32.195 28.070 9.978 1.00 13.08 142 ASN A C 1
ATOM 1249 O O . ASN A 1 143 ? 31.016 27.840 10.310 1.00 14.22 142 ASN A O 1
ATOM 1254 N N . PHE A 1 144 ? 32.962 27.152 9.352 1.00 11.53 143 PHE A N 1
ATOM 1255 C CA . PHE A 1 144 ? 32.631 25.771 9.361 1.00 11.20 143 PHE A CA 1
ATOM 1256 C C . PHE A 1 144 ? 33.862 24.932 9.589 1.00 10.92 143 PHE A C 1
ATOM 1257 O O . PHE A 1 144 ? 34.992 25.414 9.382 1.00 12.38 143 PHE A O 1
ATOM 1265 N N . GLU A 1 145 ? 33.652 23.682 9.985 1.00 11.07 144 GLU A N 1
ATOM 1266 C CA . GLU A 1 145 ? 34.731 22.818 10.378 1.00 13.81 144 GLU A CA 1
ATOM 1267 C C . GLU A 1 145 ? 35.001 21.797 9.304 1.00 12.58 144 GLU A C 1
ATOM 1268 O O . GLU A 1 145 ? 34.054 21.265 8.692 1.00 13.13 144 GLU A O 1
ATOM 1274 N N . VAL A 1 146 ? 36.289 21.459 9.163 1.00 12.71 145 VAL A N 1
ATOM 1275 C CA . VAL A 1 146 ? 36.694 20.470 8.143 1.00 11.94 145 VAL A CA 1
ATOM 1276 C C . VAL A 1 146 ? 37.605 19.406 8.718 1.00 12.29 145 VAL A C 1
ATOM 1277 O O . VAL A 1 146 ? 38.196 19.564 9.809 1.00 14.62 145 VAL A O 1
ATOM 1281 N N . VAL A 1 147 ? 37.787 18.336 7.964 1.00 11.81 146 VAL A N 1
ATOM 1282 C CA . VAL A 1 147 ? 38.709 17.234 8.311 1.00 12.70 146 VAL A CA 1
ATOM 1283 C C . VAL A 1 147 ? 39.329 16.694 7.010 1.00 11.56 146 VAL A C 1
ATOM 1284 O O . VAL A 1 147 ? 38.625 16.437 6.014 1.00 13.35 146 VAL A O 1
ATOM 1288 N N . ASP A 1 148 ? 40.647 16.483 7.012 1.00 13.17 147 ASP A N 1
ATOM 1289 C CA . ASP A 1 148 ? 41.267 15.822 5.874 1.00 12.91 147 ASP A CA 1
ATOM 1290 C C . ASP A 1 148 ? 40.705 14.417 5.718 1.00 14.51 147 ASP A C 1
ATOM 1291 O O . ASP A 1 148 ? 40.541 13.689 6.723 1.00 15.19 147 ASP A O 1
ATOM 1296 N N A LEU A 1 149 ? 40.362 14.051 4.485 0.50 14.09 148 LEU A N 1
ATOM 1297 N N B LEU A 1 149 ? 40.543 14.003 4.485 0.50 14.55 148 LEU A N 1
ATOM 1298 C CA A LEU A 1 149 ? 40.060 12.636 4.151 0.50 15.55 148 LEU A CA 1
ATOM 1299 C CA B LEU A 1 149 ? 40.056 12.663 4.238 0.50 17.72 148 LEU A CA 1
ATOM 1300 C C A LEU A 1 149 ? 40.975 12.307 3.032 0.50 18.99 148 LEU A C 1
ATOM 1301 C C B LEU A 1 149 ? 40.890 12.239 3.058 0.50 20.00 148 LEU A C 1
ATOM 1302 O O A LEU A 1 149 ? 40.769 12.757 1.899 0.50 22.35 148 LEU A O 1
ATOM 1303 O O B LEU A 1 149 ? 40.578 12.616 1.923 0.50 21.00 148 LEU A O 1
ATOM 1312 N N . VAL A 1 150 ? 41.983 11.521 3.332 1.00 20.30 149 VAL A N 1
ATOM 1313 C CA . VAL A 1 150 ? 43.011 11.309 2.326 1.00 25.59 149 VAL A CA 1
ATOM 1314 C C . VAL A 1 150 ? 43.424 9.852 2.356 1.00 31.05 149 VAL A C 1
ATOM 1315 O O . VAL A 1 150 ? 42.998 9.111 3.237 1.00 31.58 149 VAL A O 1
#

GO terms:
  GO:0140052 cellular response to oxidised low-density lipoprotein particle stimulus (P, TAS)
  GO:0006954 inflammatory response (P, TAS)
  GO:0004857 enzyme inhibitor activity (F, IDA)
  GO:0051782 negative regulation of cell division (P, IDA)
  GO:0006979 response to oxidative stress (P, IDA)
  GO:0071228 cellular response to tumor cell (P, IDA)
  GO:0005634 nucleus (C, EXP)
  GO:0005737 cytoplasm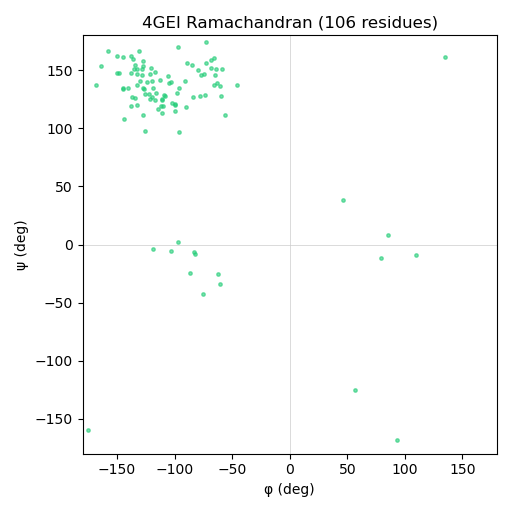 (C, EXP)
  GO:0005515 protein binding (F, IPI)
  GO:0031625 ubiquitin protein ligase binding (F, IPI)
  GO:0005829 cytosol (C, TAS)
  GO:0005737 cytoplasm (C, IDA)
  GO:0030216 keratinocyte differentiation (P, IDA)

Foldseek 3Di:
DFPDWDWAWPDPADAAEAFDKTKTWTKGAGAAKFWFQFKKKWKWKKKKAWADDDPDIDIDIDTQDTDIDTFDQPPDPDDDRDTDIHHHPDIGITMDMDTGHADDRHPPHDHPDMDIWIKMKMWIHGPPDDIDIDMDTHHYDYDD

Sequence (144 aa):
KIKSSFEEVVFNDPEEKKVYGSGERRVAGRVIVEEVSEVTRVKAVRIILASGVAKVLLWMMQGSQQCAQQTSEYLRYEDDTLLLEDDQQPPTGENEMVIMRPGNKYEYKFGFEELPQGPLGTSFKKGGKKYYGGSSVVDYWVKAFLDRPSSQPTQEETKKNFEVVDLLV